Protein AF-A0A4U9D2K9-F1 (afdb_monomer)

Structure (mmCIF, N/CA/C/O backbone):
data_AF-A0A4U9D2K9-F1
#
_entry.id   AF-A0A4U9D2K9-F1
#
loop_
_atom_site.group_PDB
_atom_site.id
_atom_site.type_symbol
_atom_site.label_atom_id
_atom_site.label_alt_id
_atom_site.label_comp_id
_atom_site.label_asym_id
_atom_site.label_entity_id
_atom_site.label_seq_id
_atom_site.pdbx_PDB_ins_code
_atom_site.Cartn_x
_atom_site.Cartn_y
_atom_site.Cartn_z
_atom_site.occupancy
_atom_site.B_iso_or_equiv
_atom_site.auth_seq_id
_atom_site.auth_comp_id
_atom_site.auth_asym_id
_atom_site.auth_atom_id
_atom_site.pdbx_PDB_model_num
ATOM 1 N N . MET A 1 1 ? -17.011 -2.088 8.179 1.00 65.62 1 MET A N 1
ATOM 2 C CA . MET A 1 1 ? -15.631 -2.538 7.889 1.00 65.62 1 MET A CA 1
ATOM 3 C C . MET A 1 1 ? -15.219 -1.895 6.566 1.00 65.62 1 MET A C 1
ATOM 5 O O . MET A 1 1 ? -15.987 -2.010 5.622 1.00 65.62 1 MET A O 1
ATOM 9 N N . ARG A 1 2 ? -14.120 -1.127 6.512 1.00 88.88 2 ARG A N 1
ATOM 10 C CA . ARG A 1 2 ? -13.673 -0.397 5.304 1.00 88.88 2 ARG A CA 1
ATOM 11 C C . ARG A 1 2 ? -12.368 -1.018 4.808 1.00 88.88 2 ARG A C 1
ATOM 13 O O . ARG A 1 2 ? -11.466 -1.205 5.616 1.00 88.88 2 ARG A O 1
ATOM 20 N N . VAL A 1 3 ? -12.287 -1.330 3.517 1.00 94.00 3 VAL A N 1
ATOM 21 C CA . VAL A 1 3 ? -11.080 -1.863 2.862 1.00 94.00 3 VAL A CA 1
ATOM 22 C C . VAL A 1 3 ? -10.356 -0.716 2.157 1.00 94.00 3 VAL A C 1
ATOM 24 O O . VAL A 1 3 ? -11.012 0.130 1.545 1.00 94.00 3 VAL A O 1
ATOM 27 N N . VAL A 1 4 ? -9.028 -0.667 2.278 1.00 96.38 4 VAL A N 1
ATOM 28 C CA . VAL A 1 4 ? -8.161 0.321 1.619 1.00 96.38 4 VAL A CA 1
ATOM 29 C C . VAL A 1 4 ? -6.961 -0.409 1.022 1.00 96.38 4 VAL A C 1
ATOM 31 O O . VAL A 1 4 ? -6.306 -1.167 1.734 1.00 96.38 4 VAL A O 1
ATOM 34 N N . ALA A 1 5 ? -6.677 -0.187 -0.261 1.00 97.69 5 ALA A N 1
ATOM 35 C CA . ALA A 1 5 ? -5.474 -0.704 -0.914 1.00 97.69 5 ALA A CA 1
ATOM 36 C C . ALA A 1 5 ? -4.299 0.276 -0.756 1.00 97.69 5 ALA A C 1
ATOM 38 O O . ALA A 1 5 ? -4.492 1.487 -0.843 1.00 97.69 5 ALA A O 1
ATOM 39 N N . ILE A 1 6 ? -3.082 -0.230 -0.558 1.00 97.62 6 ILE A N 1
ATOM 40 C CA . ILE A 1 6 ? -1.845 0.559 -0.647 1.00 97.62 6 ILE A CA 1
ATOM 41 C C . ILE A 1 6 ? -0.953 -0.139 -1.668 1.00 97.62 6 ILE A C 1
ATOM 43 O O . ILE A 1 6 ? -0.713 -1.337 -1.525 1.00 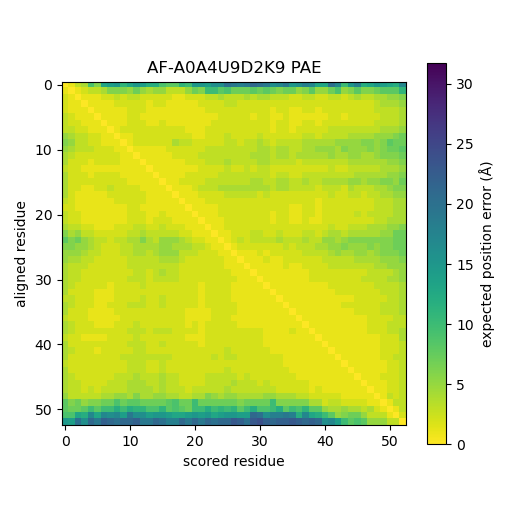97.62 6 ILE A O 1
ATOM 47 N N . ALA A 1 7 ? -0.527 0.569 -2.712 1.00 97.12 7 ALA A N 1
ATOM 48 C CA . ALA A 1 7 ? 0.166 -0.043 -3.843 1.00 97.12 7 ALA A CA 1
ATOM 49 C C . ALA A 1 7 ? 1.220 0.883 -4.458 1.00 97.12 7 ALA A C 1
ATOM 51 O O . ALA A 1 7 ? 1.070 2.103 -4.430 1.00 97.12 7 ALA A O 1
ATOM 52 N N . ASP A 1 8 ? 2.269 0.285 -5.023 1.00 97.00 8 ASP A N 1
ATOM 53 C CA . ASP A 1 8 ? 3.311 0.989 -5.787 1.00 97.00 8 ASP A CA 1
ATOM 54 C C . ASP A 1 8 ? 2.840 1.334 -7.211 1.00 97.00 8 ASP A C 1
ATOM 56 O O . ASP A 1 8 ? 3.139 2.394 -7.750 1.00 97.00 8 ASP A O 1
ATOM 60 N N . GLU A 1 9 ? 1.990 0.480 -7.787 1.00 95.56 9 GLU A N 1
ATOM 61 C CA . GLU A 1 9 ? 1.380 0.682 -9.099 1.00 95.56 9 GLU A CA 1
ATOM 62 C C . GLU A 1 9 ? -0.149 0.617 -9.025 1.00 95.56 9 GLU A C 1
ATOM 64 O O . GLU A 1 9 ? -0.734 -0.039 -8.160 1.00 95.56 9 GLU A O 1
ATOM 69 N N . SER A 1 10 ? -0.816 1.288 -9.965 1.00 95.31 10 SER A N 1
ATOM 70 C CA . SER A 1 10 ? -2.276 1.291 -10.062 1.00 95.31 10 SER A CA 1
ATOM 71 C C . SER A 1 10 ? -2.779 0.290 -11.101 1.00 95.31 10 SER A C 1
ATOM 73 O O . SER A 1 10 ? -2.170 0.092 -12.149 1.00 95.31 10 SER A O 1
ATOM 75 N N . ASN A 1 11 ? -3.944 -0.304 -10.842 1.00 96.19 11 ASN A N 1
ATOM 76 C CA . ASN A 1 11 ? -4.691 -1.109 -11.805 1.00 96.19 11 ASN A CA 1
ATOM 77 C C . ASN A 1 11 ? -6.205 -0.927 -11.596 1.00 96.19 11 ASN A C 1
ATOM 79 O O . ASN A 1 11 ? -6.639 -0.278 -10.642 1.00 96.19 11 ASN A O 1
ATOM 83 N N . ALA A 1 12 ? -7.020 -1.520 -12.475 1.00 96.94 12 ALA A N 1
ATOM 84 C CA . ALA A 1 12 ? -8.477 -1.376 -12.424 1.00 96.94 12 ALA A CA 1
ATOM 85 C C . ALA A 1 12 ? -9.098 -1.839 -11.090 1.00 96.94 12 ALA A C 1
ATOM 87 O O . ALA A 1 12 ? -10.083 -1.258 -10.644 1.00 96.94 12 ALA A O 1
ATOM 88 N N . VAL A 1 13 ? -8.516 -2.849 -10.433 1.00 97.06 13 VAL A N 1
ATOM 89 C CA . VAL A 1 13 ? -9.009 -3.375 -9.148 1.00 97.06 13 VAL A CA 1
ATOM 90 C C . VAL A 1 13 ? -8.697 -2.407 -8.005 1.00 97.06 13 VAL A C 1
ATOM 92 O O . VAL A 1 13 ? -9.558 -2.150 -7.168 1.00 97.06 13 VAL A O 1
ATOM 95 N N . ILE A 1 14 ? -7.493 -1.830 -7.988 1.00 97.12 14 ILE A N 1
ATOM 96 C CA . ILE A 1 14 ? -7.069 -0.840 -6.985 1.00 97.12 14 ILE A CA 1
ATOM 97 C C . ILE A 1 14 ? -7.884 0.451 -7.138 1.00 97.12 14 ILE A C 1
ATOM 99 O O . ILE A 1 14 ? -8.408 0.978 -6.156 1.00 97.12 14 ILE A O 1
ATOM 103 N N . ALA A 1 15 ? -8.048 0.926 -8.375 1.00 96.75 15 ALA A N 1
ATOM 104 C CA . ALA A 1 15 ? -8.771 2.158 -8.678 1.00 96.75 15 ALA A CA 1
ATOM 105 C C . ALA A 1 15 ? -10.282 2.073 -8.389 1.00 96.75 15 ALA A C 1
ATOM 107 O O . ALA A 1 15 ? -10.926 3.105 -8.210 1.00 96.75 15 ALA A O 1
ATOM 108 N N . ALA A 1 16 ? -10.852 0.865 -8.311 1.00 96.38 16 ALA A N 1
ATOM 109 C CA . ALA A 1 16 ? -12.273 0.654 -8.035 1.00 96.38 16 ALA A CA 1
ATOM 110 C C . ALA A 1 16 ? -12.687 0.971 -6.584 1.00 96.38 16 ALA A C 1
ATOM 112 O O . ALA A 1 16 ? -13.883 1.018 -6.287 1.00 96.38 16 ALA A O 1
ATOM 113 N N . GLY A 1 17 ? -11.734 1.181 -5.670 1.00 96.31 17 GLY A N 1
ATOM 114 C CA . GLY A 1 17 ? -12.015 1.436 -4.258 1.00 96.31 17 GLY A CA 1
ATOM 115 C C . GLY A 1 17 ? -11.087 2.470 -3.618 1.00 96.31 17 GLY A C 1
ATOM 116 O O . GLY A 1 17 ? -10.231 3.049 -4.287 1.00 96.31 17 GLY A O 1
ATOM 117 N N . PRO A 1 18 ? -11.244 2.730 -2.306 1.00 97.69 18 PRO A N 1
ATOM 118 C CA . PRO A 1 18 ? -10.326 3.585 -1.564 1.00 97.69 18 PRO A CA 1
ATOM 119 C C . PRO A 1 18 ? -8.898 3.037 -1.634 1.00 97.69 18 PRO A C 1
ATOM 121 O O . PRO A 1 18 ? -8.664 1.877 -1.288 1.00 97.69 18 PRO A O 1
ATOM 124 N N . HIS A 1 19 ? -7.945 3.868 -2.044 1.00 97.62 19 HIS A N 1
ATOM 125 C CA . HIS A 1 19 ? -6.561 3.44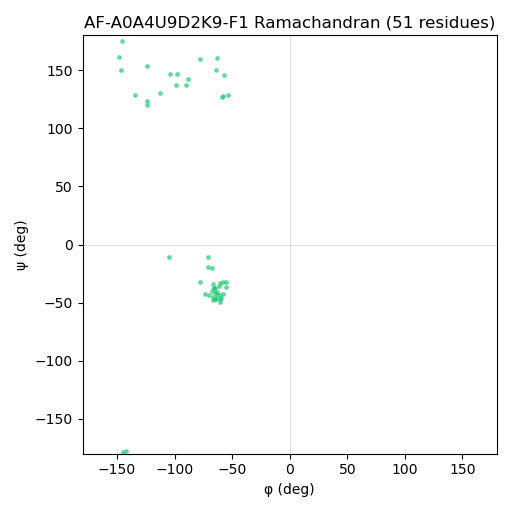4 -2.205 1.00 97.62 19 HIS A CA 1
ATOM 126 C C . HIS A 1 19 ? -5.563 4.572 -1.927 1.00 97.62 19 HIS A C 1
ATOM 128 O O . HIS A 1 19 ? -5.912 5.753 -1.949 1.00 97.62 19 HIS A O 1
ATOM 134 N N . ILE A 1 20 ? -4.318 4.181 -1.668 1.00 97.81 20 ILE A N 1
ATOM 135 C CA . ILE A 1 20 ? -3.144 5.044 -1.559 1.00 97.81 20 ILE A CA 1
ATOM 136 C C . ILE A 1 20 ? -2.117 4.511 -2.557 1.00 97.81 20 ILE A C 1
ATOM 138 O O . ILE A 1 20 ? -1.699 3.359 -2.451 1.00 97.81 20 ILE A O 1
ATOM 142 N N . LEU A 1 21 ? -1.720 5.340 -3.519 1.00 97.88 21 LEU A N 1
ATOM 143 C CA . LEU A 1 21 ? -0.565 5.044 -4.361 1.00 97.88 21 LEU A CA 1
ATOM 144 C C . LEU A 1 21 ? 0.684 5.616 -3.704 1.00 97.88 21 LEU A C 1
ATOM 146 O O . LEU A 1 21 ? 0.651 6.738 -3.185 1.00 97.88 21 LEU A O 1
ATOM 150 N N . LEU A 1 22 ? 1.765 4.843 -3.711 1.00 97.31 22 LEU A N 1
ATOM 151 C CA . LEU A 1 22 ? 3.055 5.341 -3.261 1.00 97.31 22 LEU A CA 1
ATOM 152 C C . LEU A 1 22 ? 3.532 6.479 -4.185 1.00 97.31 22 LEU 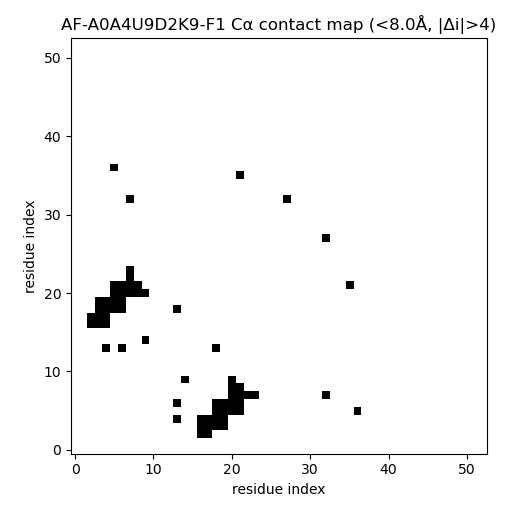A C 1
ATOM 154 O O . LEU A 1 22 ? 3.167 6.524 -5.364 1.00 97.31 22 LEU A O 1
ATOM 158 N N . PRO A 1 23 ? 4.315 7.441 -3.664 1.00 96.38 23 PRO A N 1
ATOM 159 C CA . PRO A 1 23 ? 4.928 8.465 -4.499 1.00 96.38 23 PRO A CA 1
ATOM 160 C C . PRO A 1 23 ? 5.804 7.835 -5.593 1.00 96.38 23 PRO A C 1
ATOM 162 O O . PRO A 1 23 ? 6.461 6.834 -5.316 1.00 96.38 23 PRO A O 1
ATOM 165 N N . PRO A 1 24 ? 5.889 8.435 -6.794 1.00 94.50 24 PRO A N 1
ATOM 166 C CA . PRO A 1 24 ? 6.720 7.905 -7.871 1.00 94.50 24 PRO A CA 1
ATOM 167 C C . PRO A 1 24 ? 8.178 7.688 -7.440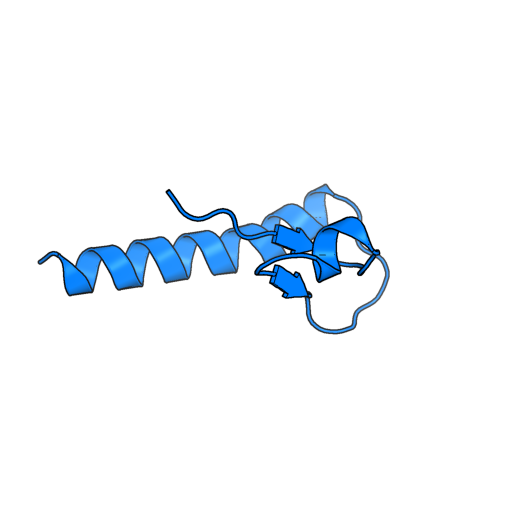 1.00 94.50 24 PRO A C 1
ATOM 169 O O . PRO A 1 24 ? 8.828 8.608 -6.935 1.00 94.50 24 PRO A O 1
ATOM 172 N N . SER A 1 25 ? 8.707 6.491 -7.690 1.00 94.31 25 SER A N 1
ATOM 173 C CA . SER A 1 25 ? 10.088 6.104 -7.385 1.00 94.31 25 SER A CA 1
ATOM 174 C C . SER A 1 25 ? 10.655 5.148 -8.438 1.00 94.31 25 SER A C 1
ATOM 176 O O . SER A 1 25 ? 9.997 4.813 -9.422 1.00 94.31 25 SER A O 1
ATOM 178 N N . ARG A 1 26 ? 11.905 4.699 -8.249 1.00 95.19 26 ARG A N 1
ATOM 179 C CA . ARG A 1 26 ? 12.397 3.507 -8.958 1.00 95.19 26 ARG A CA 1
ATOM 180 C C . ARG A 1 26 ? 11.577 2.286 -8.534 1.00 95.19 26 ARG A C 1
ATOM 182 O O . ARG A 1 26 ? 11.020 2.291 -7.440 1.00 95.19 26 ARG A O 1
ATOM 189 N N . ALA A 1 27 ? 11.604 1.234 -9.349 1.00 95.81 27 ALA A N 1
ATOM 190 C CA . ALA A 1 27 ? 11.039 -0.052 -8.964 1.00 95.81 27 ALA A CA 1
ATOM 191 C C . ALA A 1 27 ? 11.714 -0.570 -7.683 1.00 95.81 27 ALA A C 1
ATOM 193 O O . ALA A 1 27 ? 12.952 -0.640 -7.600 1.00 95.81 27 ALA A O 1
ATOM 194 N N . PHE A 1 28 ? 10.884 -0.911 -6.703 1.00 96.75 28 PHE A N 1
ATOM 195 C CA . PHE A 1 28 ? 11.291 -1.506 -5.439 1.00 96.75 28 PHE A CA 1
ATOM 196 C C . PHE A 1 28 ? 10.984 -2.999 -5.424 1.00 96.75 28 PHE A C 1
ATOM 198 O O . PHE A 1 28 ? 9.993 -3.450 -5.996 1.00 96.75 28 PHE A O 1
ATOM 205 N N . ILE A 1 29 ? 11.830 -3.773 -4.745 1.00 97.81 29 ILE A N 1
ATOM 206 C CA . ILE A 1 29 ? 11.474 -5.153 -4.399 1.00 97.81 29 ILE A CA 1
ATOM 207 C C . ILE A 1 29 ? 10.513 -5.156 -3.207 1.00 97.81 29 ILE A C 1
ATOM 209 O O . ILE A 1 29 ? 10.500 -4.221 -2.407 1.00 97.81 29 ILE A O 1
ATOM 213 N N . ASP A 1 30 ? 9.769 -6.242 -3.016 1.00 97.19 30 ASP A N 1
ATOM 214 C CA . ASP A 1 30 ? 8.750 -6.326 -1.959 1.00 97.19 30 ASP A CA 1
ATOM 215 C C . ASP A 1 30 ? 9.289 -6.043 -0.547 1.00 97.19 30 ASP A C 1
ATOM 217 O O . ASP A 1 30 ? 8.596 -5.460 0.287 1.00 97.19 30 ASP A O 1
ATOM 221 N N . VAL A 1 31 ? 10.549 -6.405 -0.274 1.00 98.19 31 VAL A N 1
ATOM 222 C CA . VAL A 1 31 ? 11.200 -6.106 1.012 1.00 98.19 31 VAL A CA 1
ATOM 223 C C . VAL A 1 31 ? 11.391 -4.600 1.206 1.00 98.19 31 VAL A C 1
ATOM 225 O O . VAL A 1 31 ? 11.214 -4.109 2.317 1.00 98.19 31 VAL A O 1
ATOM 228 N N . GLU A 1 32 ? 11.717 -3.855 0.148 1.00 98.06 32 GLU A N 1
ATOM 229 C CA . GLU A 1 32 ? 11.810 -2.391 0.191 1.00 98.06 32 GLU A CA 1
ATOM 230 C C . GLU A 1 32 ? 10.409 -1.770 0.352 1.00 98.06 32 GLU A C 1
ATOM 232 O O . GLU A 1 32 ? 10.213 -0.912 1.217 1.00 98.06 32 GLU A O 1
ATOM 237 N N . LEU A 1 33 ? 9.409 -2.266 -0.390 1.00 97.94 33 LEU A N 1
ATOM 238 C CA . LEU A 1 33 ? 8.014 -1.811 -0.297 1.00 97.94 33 LEU A CA 1
ATOM 239 C C . LEU A 1 33 ? 7.402 -2.014 1.096 1.00 97.94 33 LEU A C 1
ATOM 241 O O . LEU A 1 33 ? 6.618 -1.179 1.555 1.00 97.94 33 LEU A O 1
ATOM 245 N N . ALA A 1 34 ? 7.791 -3.074 1.809 1.00 98.06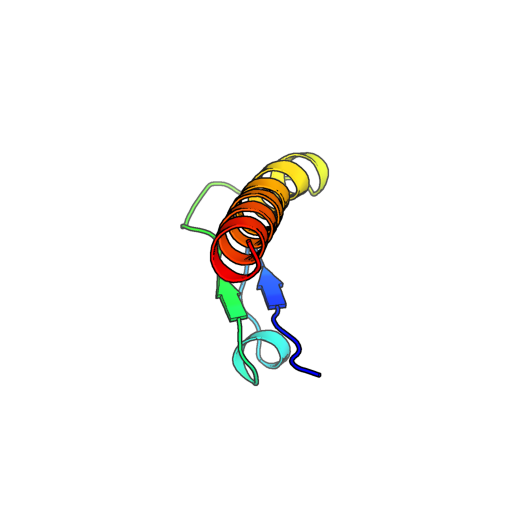 34 ALA A N 1
ATOM 246 C CA . ALA A 1 34 ? 7.339 -3.314 3.177 1.00 98.06 34 ALA A CA 1
ATOM 247 C C . ALA A 1 34 ? 7.633 -2.122 4.107 1.00 98.06 34 ALA A C 1
ATOM 249 O O . ALA A 1 34 ? 6.794 -1.780 4.945 1.00 98.06 34 ALA A O 1
ATOM 250 N N . PHE A 1 35 ? 8.770 -1.438 3.929 1.00 97.75 35 PHE A N 1
ATOM 251 C CA . PHE A 1 35 ? 9.089 -0.235 4.702 1.00 97.75 35 PHE A CA 1
ATOM 252 C C . PHE A 1 35 ? 8.162 0.935 4.356 1.00 97.75 35 PHE A C 1
ATOM 254 O O . PHE A 1 35 ? 7.710 1.637 5.262 1.00 97.75 35 PHE A O 1
ATOM 261 N N . CYS A 1 36 ? 7.824 1.119 3.077 1.00 97.50 36 CYS A N 1
ATOM 262 C CA . CYS A 1 36 ? 6.863 2.137 2.647 1.00 97.50 36 CYS A CA 1
ATOM 263 C C . CYS A 1 36 ? 5.488 1.900 3.283 1.00 97.50 36 CYS A C 1
ATOM 265 O O . CYS A 1 36 ? 4.904 2.818 3.860 1.00 97.50 36 CYS A O 1
ATOM 267 N N . PHE A 1 37 ? 4.991 0.662 3.249 1.00 98.00 37 PHE A N 1
ATOM 268 C CA . PHE A 1 37 ? 3.699 0.311 3.845 1.00 98.00 37 PHE A CA 1
ATOM 269 C C . PHE A 1 37 ? 3.692 0.476 5.367 1.00 98.00 37 PHE A C 1
ATOM 271 O O . PHE A 1 37 ? 2.700 0.942 5.940 1.00 98.00 37 PHE A O 1
ATOM 278 N N . LEU A 1 38 ? 4.808 0.152 6.022 1.00 98.25 38 LEU A N 1
ATOM 279 C CA . LEU A 1 38 ? 4.939 0.259 7.470 1.00 98.25 38 LEU A CA 1
ATOM 280 C C . LEU A 1 38 ? 4.763 1.703 7.964 1.00 98.25 38 LEU A C 1
ATOM 282 O O . LEU A 1 38 ? 4.143 1.901 9.009 1.00 98.25 38 LEU A O 1
ATOM 286 N N . MET A 1 39 ? 5.216 2.707 7.204 1.00 97.69 39 MET A N 1
ATOM 287 C CA . MET A 1 39 ? 5.029 4.121 7.564 1.00 97.69 39 MET A CA 1
ATOM 288 C C . MET A 1 39 ? 3.547 4.493 7.690 1.00 97.69 39 MET A C 1
ATOM 290 O O . MET A 1 39 ? 3.136 5.092 8.686 1.00 97.69 39 MET A O 1
ATOM 294 N N . TYR A 1 40 ? 2.718 4.083 6.727 1.00 97.31 40 TYR A N 1
ATOM 295 C CA . TYR A 1 40 ? 1.276 4.343 6.774 1.00 97.31 40 TYR A CA 1
ATOM 296 C C . TYR A 1 40 ? 0.606 3.611 7.940 1.00 97.31 40 TYR A C 1
ATOM 298 O O . TYR A 1 40 ? -0.226 4.197 8.635 1.00 97.31 40 TYR A O 1
ATOM 306 N N . ALA A 1 41 ? 0.991 2.356 8.194 1.00 96.94 41 ALA A N 1
ATOM 307 C CA . ALA A 1 41 ? 0.451 1.578 9.307 1.00 96.94 41 ALA A CA 1
ATOM 308 C C . ALA A 1 41 ? 0.792 2.201 10.673 1.00 96.94 41 ALA A C 1
ATOM 310 O O . ALA A 1 41 ? -0.080 2.309 11.538 1.00 96.94 41 ALA A O 1
ATOM 311 N N . GLN A 1 42 ? 2.035 2.652 10.860 1.00 98.00 42 GLN A N 1
ATOM 312 C CA . GLN A 1 42 ? 2.503 3.271 12.103 1.00 98.00 42 GLN A CA 1
ATOM 313 C C . GLN A 1 42 ? 1.814 4.612 12.375 1.00 98.00 42 GLN A C 1
ATOM 315 O O . GLN A 1 42 ? 1.309 4.828 13.478 1.00 98.00 42 GLN A O 1
ATOM 320 N N . VAL A 1 43 ? 1.735 5.493 11.371 1.00 97.38 43 VAL A N 1
ATOM 321 C CA . VAL A 1 43 ? 1.044 6.787 11.506 1.00 97.38 43 VAL A CA 1
ATOM 322 C C . VAL A 1 43 ? -0.443 6.579 11.784 1.00 97.38 43 VAL A C 1
ATOM 324 O O . VAL A 1 43 ? -1.002 7.250 12.651 1.00 97.38 43 VAL A O 1
ATOM 327 N N . PHE A 1 44 ? -1.079 5.617 11.10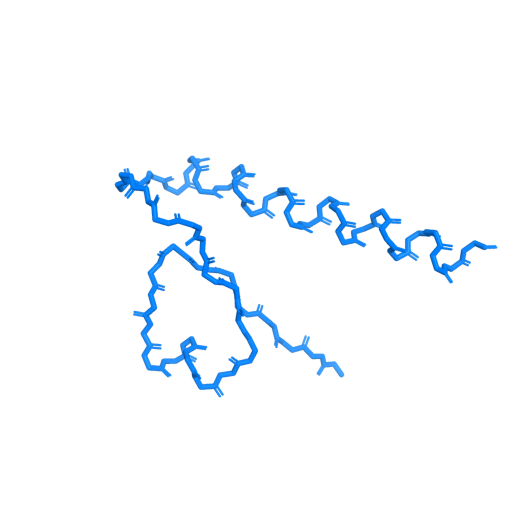9 1.00 95.69 44 PHE A N 1
ATOM 328 C CA . PHE A 1 44 ? -2.471 5.272 11.378 1.00 95.69 44 PHE A CA 1
ATOM 329 C C . PHE A 1 44 ? -2.668 4.798 12.821 1.00 95.69 44 PHE A C 1
ATOM 331 O O . PHE A 1 44 ? -3.544 5.308 13.517 1.00 95.69 44 PHE A O 1
ATOM 338 N N . ALA A 1 45 ? -1.841 3.864 13.298 1.00 96.44 45 ALA A N 1
ATOM 339 C CA . ALA A 1 45 ?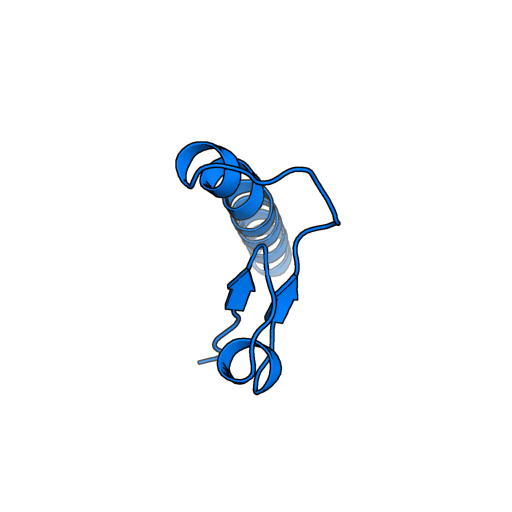 -1.929 3.366 14.668 1.00 96.44 45 ALA A CA 1
ATOM 340 C C . ALA A 1 45 ? -1.771 4.498 15.698 1.00 96.44 45 ALA A C 1
ATOM 342 O O . ALA A 1 45 ? -2.548 4.575 16.651 1.00 96.44 45 ALA A O 1
ATOM 343 N N . LEU A 1 46 ? -0.826 5.415 15.472 1.00 97.25 46 LEU A N 1
ATOM 344 C CA . LEU A 1 46 ? -0.602 6.572 16.336 1.00 97.25 46 LEU A CA 1
ATOM 345 C C . LEU A 1 46 ? -1.796 7.538 16.340 1.00 97.25 46 LEU A C 1
ATOM 347 O O . LEU A 1 46 ? -2.236 7.968 17.406 1.00 97.25 46 LEU A O 1
ATOM 351 N N . ALA A 1 47 ? -2.334 7.876 15.167 1.00 96.38 47 ALA A N 1
ATOM 352 C CA . ALA A 1 47 ? -3.498 8.755 15.051 1.00 96.38 47 ALA A CA 1
ATOM 353 C C . ALA A 1 47 ? -4.720 8.155 15.763 1.00 96.38 47 ALA A C 1
ATOM 355 O O . ALA A 1 47 ? -5.397 8.837 16.532 1.00 96.38 47 ALA A O 1
ATOM 356 N N . GLN A 1 48 ? -4.945 6.851 15.583 1.00 94.56 48 GLN A N 1
ATOM 357 C CA . GLN A 1 48 ? -6.032 6.135 16.245 1.00 94.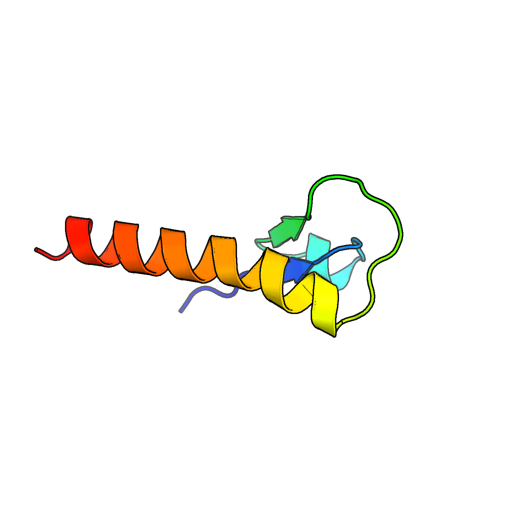56 48 GLN A CA 1
ATOM 358 C C . GLN A 1 48 ? -5.837 6.042 17.760 1.00 94.56 48 GLN A C 1
ATOM 360 O O . GLN A 1 48 ? -6.825 6.069 18.489 1.00 94.56 48 GLN A O 1
ATOM 365 N N . SER A 1 49 ? -4.593 5.937 18.237 1.00 94.56 49 SER A N 1
ATOM 366 C CA . SER A 1 49 ? -4.291 5.966 19.670 1.00 94.56 49 SER A CA 1
ATOM 367 C C . SER A 1 49 ? -4.653 7.317 20.286 1.00 94.56 49 SER A C 1
ATOM 369 O O . SER A 1 49 ? -5.320 7.340 21.312 1.00 94.56 49 SER A O 1
ATOM 371 N N . HIS A 1 50 ? -4.266 8.432 19.655 1.00 90.19 50 HIS A N 1
ATOM 372 C CA . HIS A 1 50 ? -4.608 9.774 20.145 1.00 90.19 50 HIS A CA 1
ATOM 373 C C . HIS A 1 50 ? -6.106 10.061 20.095 1.00 90.19 50 HIS A C 1
ATOM 375 O O . HIS A 1 50 ? -6.632 10.701 20.989 1.00 90.19 50 HIS A O 1
ATOM 381 N N . GLN A 1 51 ? -6.805 9.595 19.060 1.00 86.81 51 GLN A N 1
ATOM 382 C CA . GLN A 1 51 ? -8.245 9.820 18.943 1.00 86.81 51 GLN A CA 1
ATOM 383 C C . GLN A 1 51 ? -9.065 9.007 19.964 1.00 86.81 51 GLN A C 1
ATOM 385 O O . GLN A 1 51 ? -10.236 9.310 20.189 1.00 86.81 51 GLN A O 1
ATOM 390 N N . ARG A 1 52 ? -8.487 7.941 20.534 1.00 76.25 52 ARG A N 1
ATOM 391 C CA . ARG A 1 52 ? -9.155 7.038 21.485 1.00 76.25 52 ARG A CA 1
ATOM 392 C C . ARG A 1 52 ? -8.730 7.226 22.945 1.00 76.25 52 ARG A C 1
ATOM 394 O O . ARG A 1 52 ? -9.361 6.605 23.798 1.00 76.25 52 ARG A O 1
ATOM 401 N N . GLY A 1 53 ? -7.671 7.992 23.209 1.00 59.62 53 GLY A N 1
ATOM 402 C CA . GLY A 1 53 ? -7.257 8.406 24.555 1.00 59.62 53 GLY A CA 1
ATOM 403 C C . GLY A 1 53 ? -7.938 9.703 24.951 1.00 59.62 53 GLY A C 1
ATOM 404 O O . GLY A 1 53 ? -8.303 9.812 26.139 1.00 59.62 53 GLY A O 1
#

Organism: Raoultella terrigena (NCBI:txid577)

Radius of gyration: 12.97 Å; Cα contacts (8 Å, |Δi|>4): 33; chains: 1; bounding box: 28×16×37 Å

Secondary structure (DSSP, 8-state):
----EEESS--HHHHTSSEEEPPS-SPPPHHHHHHHHHHHHHHHHHHHHHHH-

Solvent-accessible surface area (backbone atoms only — not comparable to full-atom values): 3461 Å² total; per-residue (Å²): 140,86,78,70,46,75,35,84,71,86,48,76,76,51,69,72,50,57,61,45,73,53,78,92,72,78,92,69,55,70,78,59,46,50,56,61,54,46,54,56,53,51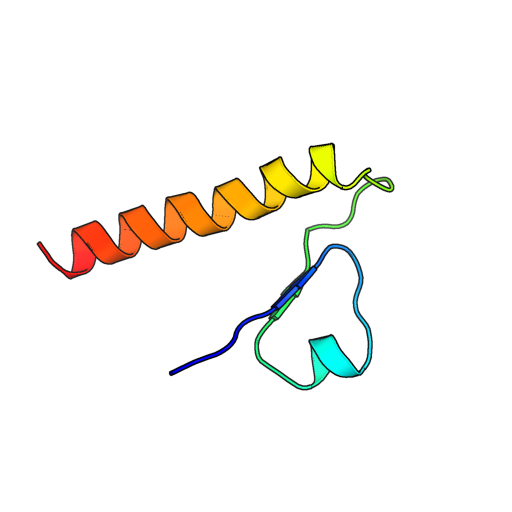,54,48,53,52,53,53,49,64,77,73,108

pLDDT: mean 94.66, std 7.27, range [59.62, 98.25]

Sequence (53 aa):
MRVVAIADESNAVIAAGPHILLPPSRAFIDVELAFCFLMYAQVFALAQSHQRG

Nearest PDB structures (foldseek):
  3c3j-assembly2_C  TM=9.973E-01  e=9.803E-05  Escherichia coli K-12
  3c3j-assembly1_A  TM=9.967E-01  e=2.312E-04  Escherichia coli K-12
  5oem-assembly1_A-2  TM=4.964E-01  e=6.831E+00  Mus musculus

Mean predicted aligned error: 3.21 Å

Foldseek 3Di:
DADEAEECDDDPVNVVHHYHHDDDDPDDDVVVVVVVVVVVVVVVVVVVVVVVD